Protein AF-A0A2E7M5N3-F1 (afdb_monomer_lite)

Radius of gyration: 33.95 Å; chains: 1; bounding box: 53×57×110 Å

pLDDT: mean 72.64, std 11.77, range [47.06, 87.56]

Sequence (160 aa):
MLTSSSLRDRQAAVGYAIYGVVYFSGAVLRLTDARKVDVGGGVPWWAFYVVGALLVVSLPPLIWTGRRWLCRLLALGVGGKALALSWRLGRQVSDAGGPDLYNAFFLVVAATAAVLLVRAGFPPSASAEQGPSGEDGNDPADGTNGFEDSGNASESNDIA

Foldseek 3Di:
DQPPLLVLLLVLLVLLLVLLVLVLVVVVVPDDPVQQDAPPPPRGSCNVSVVSVCCSVVVSVVSSVLPLVSLVVLLVVLVVVLVVLVVVQVVCVVVVVPGPVSSVVSSVSSVVSSVSSVCSNDPPDPPPPCDDPPPPPDDPPDDDDDDDDDDDDDDDDDDD

Structure (mmCIF, N/CA/C/O backbone):
data_AF-A0A2E7M5N3-F1
#
_entry.id   AF-A0A2E7M5N3-F1
#
loop_
_atom_site.group_PDB
_atom_site.id
_atom_site.type_symbol
_atom_site.label_atom_id
_atom_site.label_alt_id
_atom_site.label_comp_id
_atom_site.label_asym_id
_atom_site.label_entity_id
_atom_site.label_seq_id
_atom_site.pdbx_PDB_ins_code
_atom_site.Cartn_x
_atom_site.Cartn_y
_atom_site.Cartn_z
_atom_site.occupancy
_atom_site.B_iso_or_equiv
_atom_site.auth_seq_id
_atom_site.auth_comp_id
_atom_site.auth_asym_id
_atom_site.auth_atom_id
_atom_site.pdbx_PDB_model_num
ATOM 1 N N . MET A 1 1 ? -23.901 6.064 18.517 1.00 47.19 1 MET A N 1
ATOM 2 C CA . MET A 1 1 ? -22.717 6.892 18.839 1.00 47.19 1 MET A CA 1
ATOM 3 C C . MET A 1 1 ? -21.466 6.148 18.396 1.00 47.19 1 MET A C 1
ATOM 5 O O . MET A 1 1 ? -21.220 5.062 18.896 1.00 47.19 1 MET A O 1
ATOM 9 N N . LEU A 1 2 ? -20.723 6.672 17.418 1.00 51.88 2 LEU A N 1
ATOM 10 C CA . LEU A 1 2 ? -19.419 6.123 17.033 1.00 51.88 2 LEU A CA 1
ATOM 11 C C . LEU A 1 2 ? -18.363 6.745 17.949 1.00 51.88 2 LEU A C 1
ATOM 13 O O . LEU A 1 2 ? -18.147 7.952 17.912 1.00 51.88 2 LEU A O 1
ATOM 17 N N . THR A 1 3 ? -17.729 5.940 18.795 1.00 60.38 3 THR A N 1
ATOM 18 C CA . THR A 1 3 ? -16.614 6.371 19.646 1.00 60.38 3 THR A CA 1
ATOM 19 C C . THR A 1 3 ? -15.466 6.885 18.772 1.00 60.38 3 THR A C 1
ATOM 21 O O . THR A 1 3 ? -15.207 6.334 17.697 1.00 60.38 3 THR A O 1
ATOM 24 N N . SER A 1 4 ? -14.761 7.931 19.217 1.00 63.34 4 SER A N 1
ATOM 25 C CA . SER A 1 4 ? -13.683 8.598 18.458 1.00 63.34 4 SER A CA 1
ATOM 26 C C . SER A 1 4 ? -12.543 7.657 18.035 1.00 63.34 4 SER A C 1
ATOM 28 O O . SER A 1 4 ? -11.853 7.917 17.050 1.00 63.34 4 SER A O 1
ATOM 30 N N . SER A 1 5 ? -12.370 6.534 18.737 1.00 63.91 5 SER A N 1
ATOM 31 C CA . SER A 1 5 ? -11.491 5.426 18.349 1.00 63.91 5 SER A CA 1
ATOM 32 C C . SER A 1 5 ? -11.932 4.752 17.049 1.00 63.91 5 SER A C 1
ATOM 34 O O . SER A 1 5 ? -11.125 4.619 16.134 1.00 63.91 5 SER A O 1
ATOM 36 N N . SER A 1 6 ? -13.220 4.430 16.912 1.00 70.94 6 SER A N 1
ATOM 37 C CA . SER A 1 6 ? -13.755 3.722 15.741 1.00 70.94 6 SER A CA 1
ATOM 38 C C . SER A 1 6 ? -13.620 4.516 14.437 1.00 70.94 6 SER A C 1
ATOM 40 O O . SER A 1 6 ? -13.441 3.926 13.374 1.00 70.94 6 SER A O 1
ATOM 42 N N . LEU A 1 7 ? -13.676 5.852 14.502 1.00 75.75 7 LEU A N 1
ATOM 43 C CA . LEU A 1 7 ? -13.488 6.724 13.339 1.00 75.75 7 LEU A CA 1
ATOM 44 C C . LEU A 1 7 ? -12.029 6.739 12.866 1.00 75.75 7 LEU A C 1
ATOM 46 O O . LEU A 1 7 ? -11.785 6.703 11.662 1.00 75.75 7 LEU A O 1
ATOM 50 N N . ARG A 1 8 ? -11.065 6.737 13.795 1.00 75.38 8 ARG A N 1
ATOM 51 C CA . ARG A 1 8 ? -9.632 6.662 13.464 1.00 75.38 8 ARG A CA 1
ATOM 52 C C . ARG A 1 8 ? -9.273 5.316 12.841 1.00 75.38 8 ARG A C 1
ATOM 54 O O . ARG A 1 8 ? -8.590 5.290 11.822 1.00 75.38 8 ARG A O 1
ATOM 61 N N . ASP A 1 9 ? -9.790 4.224 13.399 1.00 78.06 9 ASP A N 1
ATOM 62 C CA . ASP A 1 9 ? -9.551 2.875 12.874 1.00 78.06 9 ASP A CA 1
ATOM 63 C C . ASP A 1 9 ? -10.164 2.707 11.473 1.00 78.06 9 ASP A C 1
ATOM 65 O O . ASP A 1 9 ? -9.526 2.160 10.574 1.00 78.06 9 ASP A O 1
ATOM 69 N N . ARG A 1 10 ? -11.357 3.279 11.242 1.00 79.56 10 ARG A N 1
ATOM 70 C CA . ARG A 1 10 ? -11.992 3.364 9.913 1.00 79.56 10 ARG A CA 1
ATOM 71 C C . ARG A 1 10 ? -11.141 4.141 8.913 1.00 79.56 10 ARG A C 1
ATOM 73 O O . ARG A 1 10 ? -10.927 3.666 7.803 1.00 79.56 10 ARG A O 1
ATOM 80 N N . GLN A 1 11 ? -10.643 5.316 9.294 1.00 81.38 11 GLN A N 1
ATOM 81 C CA . GLN A 1 11 ? -9.783 6.128 8.429 1.00 81.38 11 GLN A CA 1
ATOM 82 C C . GLN A 1 11 ? -8.476 5.406 8.083 1.00 81.38 11 GLN A C 1
ATOM 84 O O . GLN A 1 11 ? -8.060 5.429 6.926 1.00 81.38 11 GLN A O 1
ATOM 89 N N . ALA A 1 12 ? -7.855 4.724 9.048 1.00 79.06 12 ALA A N 1
ATOM 90 C CA . ALA A 1 12 ? -6.649 3.935 8.812 1.00 79.06 12 ALA A CA 1
ATOM 91 C C . ALA A 1 12 ? -6.913 2.728 7.899 1.00 79.06 12 ALA A C 1
ATOM 93 O O . ALA A 1 12 ? -6.129 2.479 6.985 1.00 79.06 12 ALA A O 1
ATOM 94 N N . ALA A 1 13 ? -8.032 2.022 8.088 1.00 80.69 13 ALA A N 1
ATOM 95 C CA . ALA A 1 13 ? -8.433 0.911 7.228 1.00 80.69 13 ALA A CA 1
ATOM 96 C C . ALA A 1 13 ? -8.674 1.367 5.781 1.00 80.69 13 ALA A C 1
ATOM 98 O O . ALA A 1 13 ? -8.163 0.746 4.852 1.00 80.69 13 ALA A O 1
ATOM 99 N N . VAL A 1 14 ? -9.392 2.479 5.585 1.00 84.00 14 VAL A N 1
ATOM 100 C CA . VAL A 1 14 ? -9.646 3.054 4.254 1.00 84.00 14 VAL A CA 1
ATOM 101 C C . VAL A 1 14 ? -8.348 3.535 3.608 1.00 84.00 14 VAL A C 1
ATOM 103 O O . VAL A 1 14 ? -8.086 3.209 2.453 1.00 84.00 14 VAL A O 1
ATOM 106 N N . GLY A 1 15 ? -7.498 4.252 4.349 1.00 79.06 15 GLY A N 1
ATOM 107 C CA . GLY A 1 15 ? -6.198 4.704 3.848 1.00 79.06 15 GLY A CA 1
ATOM 108 C C . GLY A 1 15 ? -5.302 3.537 3.430 1.00 79.06 15 GLY A C 1
ATOM 109 O O . GLY A 1 15 ? -4.684 3.579 2.366 1.00 79.06 15 GLY A O 1
ATOM 110 N N . TYR A 1 16 ? -5.286 2.460 4.219 1.00 81.50 16 TYR A N 1
ATOM 111 C CA . TYR A 1 16 ? -4.550 1.247 3.881 1.00 81.50 16 TYR A CA 1
ATOM 112 C C . TYR A 1 16 ? -5.142 0.515 2.673 1.00 81.50 16 TYR A C 1
ATOM 114 O O . TYR A 1 16 ? -4.387 0.046 1.826 1.00 81.50 16 TYR A O 1
ATOM 122 N N . ALA A 1 17 ? -6.471 0.450 2.553 1.00 84.12 17 ALA A N 1
ATOM 123 C CA . ALA A 1 17 ? -7.137 -0.146 1.399 1.00 84.12 17 ALA A CA 1
ATOM 124 C C . ALA A 1 17 ? -6.785 0.602 0.105 1.00 84.12 17 ALA A C 1
ATOM 126 O O . ALA A 1 17 ? -6.384 -0.026 -0.871 1.00 84.12 17 ALA A O 1
ATOM 127 N N . ILE A 1 18 ? -6.848 1.939 0.114 1.00 86.12 18 ILE A N 1
ATOM 128 C CA . ILE A 1 18 ? -6.461 2.775 -1.033 1.00 86.12 18 ILE A CA 1
ATOM 129 C C . ILE A 1 18 ? -4.992 2.531 -1.390 1.00 86.12 18 ILE A C 1
ATOM 131 O O . ILE A 1 18 ? -4.679 2.251 -2.545 1.00 86.12 18 ILE A O 1
ATOM 135 N N . TYR A 1 19 ? -4.095 2.570 -0.401 1.00 83.25 19 TYR A N 1
ATOM 136 C CA . TYR A 1 19 ? -2.680 2.262 -0.610 1.00 83.25 19 TYR A CA 1
ATOM 137 C C . TYR A 1 19 ? -2.475 0.865 -1.215 1.00 83.25 19 TYR A C 1
ATOM 139 O O . TYR A 1 19 ? -1.728 0.715 -2.181 1.00 83.25 19 TYR A O 1
ATOM 147 N N . GLY A 1 20 ? -3.163 -0.147 -0.684 1.00 81.94 20 GLY A N 1
ATOM 148 C CA . GLY A 1 20 ? -3.103 -1.522 -1.163 1.00 81.94 20 GLY A CA 1
ATOM 149 C C . GLY A 1 20 ? -3.564 -1.657 -2.613 1.00 81.94 20 GLY A C 1
ATOM 150 O O . GLY A 1 20 ? -2.864 -2.270 -3.416 1.00 81.94 20 GLY A O 1
ATOM 151 N N . VAL A 1 21 ? -4.686 -1.028 -2.974 1.00 86.06 21 VAL A N 1
ATOM 152 C CA . VAL A 1 21 ? -5.223 -1.022 -4.345 1.00 86.06 21 VAL A CA 1
ATOM 153 C C . VAL A 1 21 ? -4.270 -0.327 -5.309 1.00 86.06 21 VAL A C 1
ATOM 155 O O . VAL A 1 21 ? -3.976 -0.877 -6.369 1.00 86.06 21 VAL A O 1
ATOM 158 N N . VAL A 1 22 ? -3.749 0.850 -4.953 1.00 84.38 22 VAL A N 1
ATOM 159 C CA . VAL A 1 22 ? -2.789 1.581 -5.795 1.00 84.38 22 VAL A CA 1
ATOM 160 C C . VAL A 1 22 ? -1.508 0.762 -5.971 1.00 84.38 22 VAL A C 1
ATOM 162 O O . VAL A 1 22 ? -1.000 0.632 -7.084 1.00 84.38 22 VAL A O 1
ATOM 165 N N . TYR A 1 23 ? -1.009 0.147 -4.896 1.00 81.94 23 TYR A N 1
ATOM 166 C CA . TYR A 1 23 ? 0.185 -0.694 -4.939 1.00 81.94 23 TYR A CA 1
ATOM 167 C C . TYR A 1 23 ? 0.002 -1.922 -5.824 1.00 81.94 23 TYR A C 1
ATOM 169 O O . TYR A 1 23 ? 0.855 -2.215 -6.664 1.00 81.94 23 TYR A O 1
ATOM 177 N N . PHE A 1 24 ? -1.121 -2.615 -5.658 1.00 83.69 24 PHE A N 1
ATOM 178 C CA . PHE A 1 24 ? -1.455 -3.788 -6.446 1.00 83.69 24 PHE A CA 1
ATOM 179 C C . PHE A 1 24 ? -1.654 -3.441 -7.923 1.00 83.69 24 PHE A C 1
ATOM 181 O O . PHE A 1 24 ? -1.069 -4.087 -8.789 1.00 83.69 24 PHE A O 1
ATOM 188 N N . SER A 1 25 ? -2.392 -2.368 -8.213 1.00 83.06 25 SER A N 1
ATOM 189 C CA . SER A 1 25 ? -2.598 -1.877 -9.581 1.00 83.06 25 SER A CA 1
ATOM 190 C C . SER A 1 25 ? -1.269 -1.536 -10.250 1.00 83.06 25 SER A C 1
ATOM 192 O O . SER A 1 25 ? -1.034 -1.921 -11.389 1.00 83.06 25 SER A O 1
ATOM 194 N N . GLY A 1 26 ? -0.348 -0.902 -9.522 1.00 78.38 26 GLY A N 1
ATOM 195 C CA . GLY A 1 26 ? 1.015 -0.657 -9.984 1.00 78.38 26 GLY A CA 1
ATOM 196 C C . GLY A 1 26 ? 1.791 -1.909 -10.364 1.00 78.38 26 GLY A C 1
ATOM 197 O O . GLY A 1 26 ? 2.489 -1.927 -11.379 1.00 78.38 26 GLY A O 1
ATOM 198 N N . ALA A 1 27 ? 1.679 -2.957 -9.545 1.00 79.25 27 ALA A N 1
ATOM 199 C CA . ALA A 1 27 ? 2.309 -4.242 -9.819 1.00 79.25 27 ALA A CA 1
ATOM 200 C C . ALA A 1 27 ? 1.732 -4.883 -11.089 1.00 79.25 27 ALA A C 1
ATOM 202 O O . ALA A 1 27 ? 2.495 -5.356 -11.926 1.00 79.25 27 ALA A O 1
ATOM 203 N N . VAL A 1 28 ? 0.407 -4.833 -11.260 1.00 81.25 28 VAL A N 1
ATOM 204 C CA . VAL A 1 28 ? -0.286 -5.357 -12.446 1.00 81.25 28 VAL A CA 1
ATOM 205 C C . VAL A 1 28 ? 0.074 -4.559 -13.703 1.00 81.25 28 VAL A C 1
ATOM 207 O O . VAL A 1 28 ? 0.403 -5.151 -14.723 1.00 81.25 28 VAL A O 1
ATOM 210 N N . LEU A 1 29 ? 0.094 -3.226 -13.639 1.00 80.56 29 LEU A N 1
ATOM 211 C CA . LEU A 1 29 ? 0.439 -2.369 -14.782 1.00 80.56 29 LEU A CA 1
ATOM 212 C C . LEU A 1 29 ? 1.903 -2.514 -15.216 1.00 80.56 29 LEU A C 1
ATOM 214 O O . LEU A 1 29 ? 2.220 -2.344 -16.389 1.00 80.56 29 LEU A O 1
ATOM 218 N N . ARG A 1 30 ? 2.809 -2.832 -14.283 1.00 75.69 30 ARG A N 1
ATOM 219 C CA . ARG A 1 30 ? 4.230 -3.103 -14.570 1.00 75.69 30 ARG A CA 1
ATOM 220 C C . ARG A 1 30 ? 4.526 -4.593 -14.788 1.00 75.69 30 ARG A C 1
ATOM 222 O O . ARG A 1 30 ? 5.703 -4.981 -14.768 1.00 75.69 30 ARG A O 1
ATOM 229 N N . LEU A 1 31 ? 3.499 -5.422 -14.978 1.00 77.25 31 LEU A N 1
ATOM 230 C CA . LEU A 1 31 ? 3.650 -6.819 -15.362 1.00 77.25 31 LEU A CA 1
ATOM 231 C C . LEU A 1 31 ? 4.047 -6.884 -16.841 1.00 77.25 31 LEU A C 1
ATOM 233 O O . LEU A 1 31 ? 3.228 -6.707 -17.735 1.00 77.25 31 LEU A O 1
ATOM 237 N N . THR A 1 32 ? 5.323 -7.148 -17.093 1.00 76.31 32 THR A N 1
ATOM 238 C CA . THR A 1 32 ? 5.846 -7.431 -18.432 1.00 76.31 32 THR A CA 1
ATOM 239 C C . THR A 1 32 ? 5.989 -8.936 -18.631 1.00 76.31 32 THR A C 1
ATOM 241 O O . THR A 1 32 ? 6.138 -9.677 -17.658 1.00 76.31 32 THR A O 1
ATOM 244 N N . ASP A 1 33 ? 5.988 -9.408 -19.881 1.00 72.88 33 ASP A N 1
ATOM 245 C CA . ASP A 1 33 ? 6.156 -10.840 -20.178 1.00 72.88 33 ASP A CA 1
ATOM 246 C C . ASP A 1 33 ? 7.473 -11.401 -19.623 1.00 72.88 33 ASP A C 1
ATOM 248 O O . ASP A 1 33 ? 7.497 -12.501 -19.084 1.00 72.88 33 ASP A O 1
ATOM 252 N N . ALA A 1 34 ? 8.535 -10.588 -19.599 1.00 72.06 34 ALA A N 1
ATOM 253 C CA . ALA A 1 34 ? 9.816 -10.937 -18.980 1.00 72.06 34 ALA A CA 1
ATOM 254 C C . ALA A 1 34 ? 9.754 -11.164 -17.452 1.00 72.06 34 ALA A C 1
ATOM 256 O O . ALA A 1 34 ? 10.695 -11.699 -16.874 1.00 72.06 34 ALA A O 1
ATOM 257 N N . ARG A 1 35 ? 8.681 -10.733 -16.774 1.00 69.25 35 ARG A N 1
ATOM 258 C CA . ARG A 1 35 ? 8.468 -10.910 -15.325 1.00 69.25 35 ARG A CA 1
ATOM 259 C C . ARG A 1 35 ? 7.502 -12.045 -14.991 1.00 69.25 35 ARG A C 1
ATOM 261 O O . ARG A 1 35 ? 7.337 -12.356 -13.814 1.00 69.25 35 ARG A O 1
ATOM 268 N N . LYS A 1 36 ? 6.877 -12.668 -15.995 1.00 75.38 36 LYS A N 1
ATOM 269 C CA . LYS A 1 36 ? 6.013 -13.847 -15.842 1.00 75.38 36 LYS A CA 1
ATOM 270 C C . LYS A 1 36 ? 6.871 -15.110 -15.756 1.00 75.38 36 LYS A C 1
ATOM 272 O O . LYS A 1 36 ? 6.780 -15.995 -16.599 1.00 75.38 36 LYS A O 1
ATOM 277 N N . VAL A 1 37 ? 7.760 -15.146 -14.770 1.00 74.75 37 VAL A N 1
ATOM 278 C CA . VAL A 1 37 ? 8.672 -16.269 -14.550 1.00 74.75 37 VAL A CA 1
ATOM 279 C C . VAL A 1 37 ? 8.235 -16.988 -13.289 1.00 74.75 37 VAL A C 1
ATOM 281 O O . VAL A 1 37 ? 8.086 -16.365 -12.236 1.00 74.75 37 VAL A O 1
ATOM 284 N N . ASP A 1 38 ? 8.017 -18.292 -13.403 1.00 77.44 38 ASP A N 1
ATOM 285 C CA . ASP A 1 38 ? 7.705 -19.122 -12.249 1.00 77.44 38 ASP A CA 1
ATOM 286 C C . ASP A 1 38 ? 8.916 -19.171 -11.318 1.00 77.44 38 ASP A C 1
ATOM 288 O O . ASP A 1 38 ? 10.060 -19.383 -11.732 1.00 77.44 38 ASP A O 1
ATOM 292 N N . VAL A 1 39 ? 8.673 -18.916 -10.037 1.00 70.81 39 VAL A N 1
ATOM 293 C CA . VAL A 1 39 ? 9.743 -18.762 -9.055 1.00 70.81 39 VAL A CA 1
ATOM 294 C C . VAL A 1 39 ? 10.086 -20.136 -8.488 1.00 70.81 39 VAL A C 1
ATOM 296 O O . VAL A 1 39 ? 9.216 -20.856 -7.997 1.00 70.81 39 VAL A O 1
ATOM 299 N N . GLY A 1 40 ? 11.368 -20.508 -8.556 1.00 65.19 40 GLY A N 1
ATOM 300 C CA . GL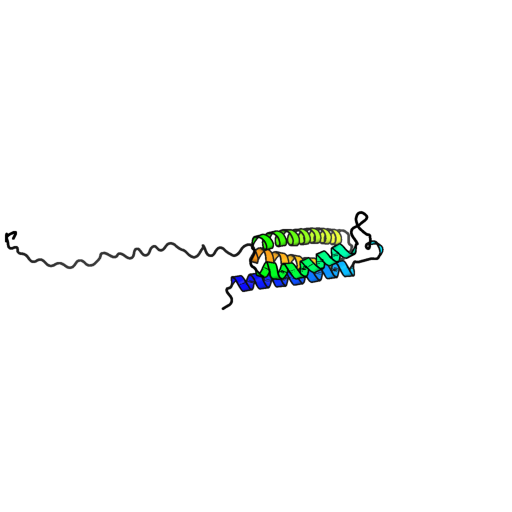Y A 1 40 ? 11.892 -21.706 -7.891 1.00 65.19 40 GLY A CA 1
ATOM 301 C C . GLY A 1 40 ? 11.333 -23.041 -8.401 1.00 65.19 40 GLY A C 1
ATOM 302 O O . GLY A 1 40 ? 11.327 -24.005 -7.645 1.00 65.19 40 GLY A O 1
ATOM 303 N N . GLY A 1 41 ? 10.849 -23.109 -9.647 1.00 71.06 41 GLY A N 1
ATOM 304 C CA . GLY A 1 41 ? 10.448 -24.366 -10.298 1.00 71.06 41 GLY A CA 1
ATOM 305 C C . GLY A 1 41 ? 9.081 -24.936 -9.899 1.00 71.06 41 GLY A C 1
ATOM 306 O O . GLY A 1 41 ? 8.775 -26.062 -10.278 1.00 71.06 41 GLY A O 1
ATOM 307 N N . GLY A 1 42 ? 8.249 -24.190 -9.161 1.00 77.44 42 GLY A N 1
ATOM 308 C CA . GLY A 1 42 ? 6.919 -24.680 -8.772 1.00 77.44 42 GLY A CA 1
ATOM 309 C C . GLY A 1 42 ? 5.921 -23.641 -8.261 1.00 77.44 42 GLY A C 1
ATOM 310 O O . GLY A 1 42 ? 4.740 -23.959 -8.140 1.00 77.44 42 GLY A O 1
ATOM 311 N N . VAL A 1 43 ? 6.345 -22.403 -7.977 1.00 80.50 43 VAL A N 1
ATOM 312 C CA . VAL A 1 43 ? 5.413 -21.333 -7.594 1.00 80.50 43 VAL A CA 1
ATOM 313 C C . VAL A 1 43 ? 5.037 -20.539 -8.840 1.00 80.50 43 VAL A C 1
ATOM 315 O O . VAL A 1 43 ? 5.909 -19.862 -9.398 1.00 80.50 43 VAL A O 1
ATOM 318 N N . PRO A 1 44 ? 3.764 -20.577 -9.274 1.00 84.75 44 PRO A N 1
ATOM 319 C CA . PRO A 1 44 ? 3.367 -19.845 -10.457 1.00 84.75 44 PRO A CA 1
ATOM 320 C C . PRO A 1 44 ? 3.523 -18.341 -10.235 1.00 84.75 44 PRO A C 1
ATOM 322 O O . PRO A 1 44 ? 3.181 -17.822 -9.168 1.00 84.75 44 PRO A O 1
ATOM 325 N N . TRP A 1 45 ? 3.988 -17.615 -11.250 1.00 82.25 45 TRP A N 1
ATOM 326 C CA . TRP A 1 45 ? 4.211 -16.162 -11.177 1.00 82.25 45 TRP A CA 1
ATOM 327 C C . TRP A 1 45 ? 2.972 -15.376 -10.704 1.00 82.25 45 TRP A C 1
ATOM 329 O O . TRP A 1 45 ? 3.092 -14.338 -10.049 1.00 82.25 45 TRP A O 1
ATOM 339 N N . TRP A 1 46 ? 1.769 -15.882 -10.996 1.00 82.56 46 TRP A N 1
ATOM 340 C CA . TRP A 1 46 ? 0.503 -15.268 -10.595 1.00 82.56 46 TRP A CA 1
ATOM 341 C C . TRP A 1 46 ? 0.182 -15.449 -9.104 1.00 82.56 46 TRP A C 1
ATOM 343 O O . TRP A 1 46 ? -0.614 -14.679 -8.563 1.00 82.56 46 TRP A O 1
ATOM 353 N N . ALA A 1 47 ? 0.808 -16.404 -8.405 1.00 82.69 47 ALA A N 1
ATOM 354 C CA . ALA A 1 47 ? 0.553 -16.661 -6.985 1.00 82.69 47 ALA A CA 1
ATOM 355 C C . ALA A 1 47 ? 0.830 -15.419 -6.128 1.00 82.69 47 ALA A C 1
ATOM 357 O O . ALA A 1 47 ? 0.050 -15.093 -5.236 1.00 82.69 47 ALA A O 1
ATOM 358 N N . PHE A 1 48 ? 1.881 -14.660 -6.451 1.00 81.50 48 PHE A N 1
ATOM 359 C CA . PHE A 1 48 ? 2.200 -13.402 -5.770 1.00 81.50 48 PHE A CA 1
ATOM 360 C C . PHE A 1 48 ? 1.104 -12.346 -5.944 1.00 81.50 48 PHE A C 1
ATOM 362 O O . PHE A 1 48 ? 0.834 -11.578 -5.020 1.00 81.50 48 PHE A O 1
ATOM 369 N N . TYR A 1 49 ? 0.438 -12.331 -7.100 1.00 83.19 49 TYR A N 1
ATOM 370 C CA . TYR A 1 49 ? -0.676 -11.425 -7.357 1.00 83.19 49 TYR A CA 1
ATOM 371 C C . TYR A 1 49 ? -1.928 -11.853 -6.589 1.00 83.19 49 TYR A C 1
ATOM 373 O O . TYR A 1 49 ? -2.593 -11.018 -5.987 1.00 83.19 49 TYR A O 1
ATOM 381 N N . VAL A 1 50 ? -2.220 -13.152 -6.525 1.00 85.50 50 VAL A N 1
ATOM 382 C CA . VAL A 1 50 ? -3.353 -13.661 -5.737 1.00 85.50 50 VAL A CA 1
ATOM 383 C C . VAL A 1 50 ? -3.150 -13.401 -4.246 1.00 85.50 50 VAL A C 1
ATOM 385 O O . VAL A 1 50 ? -4.056 -12.887 -3.595 1.00 85.50 50 VAL A O 1
ATOM 388 N N . VAL A 1 51 ? -1.954 -13.663 -3.713 1.00 84.06 51 VAL A N 1
ATOM 389 C CA . VAL A 1 51 ? -1.608 -13.345 -2.318 1.00 84.06 51 VAL A CA 1
ATOM 390 C C . VAL A 1 51 ? -1.686 -11.837 -2.066 1.00 84.06 51 VAL A C 1
ATOM 392 O O . VAL A 1 51 ? -2.243 -11.412 -1.056 1.00 84.06 51 VAL A O 1
ATOM 395 N N . GLY A 1 52 ? -1.188 -11.018 -2.997 1.00 81.38 52 GLY A N 1
ATOM 396 C CA . GLY A 1 52 ? -1.299 -9.562 -2.930 1.00 81.38 52 GLY A CA 1
ATOM 397 C C . GLY A 1 52 ? -2.752 -9.088 -2.869 1.00 81.38 52 GLY A C 1
ATOM 398 O O . GLY A 1 52 ? -3.101 -8.317 -1.980 1.00 81.38 52 GLY A O 1
ATOM 399 N N . ALA A 1 53 ? -3.614 -9.593 -3.752 1.00 83.50 53 ALA A N 1
ATOM 400 C CA . ALA A 1 53 ? -5.039 -9.274 -3.763 1.00 83.50 53 ALA A CA 1
ATOM 401 C C . ALA A 1 53 ? -5.730 -9.710 -2.460 1.00 83.50 53 ALA A C 1
ATOM 403 O O . ALA A 1 53 ? -6.475 -8.933 -1.863 1.00 83.50 53 ALA A O 1
ATOM 404 N N . LEU A 1 54 ? -5.420 -10.914 -1.969 1.00 87.56 54 LEU A N 1
ATOM 405 C CA . LEU A 1 54 ? -5.908 -11.416 -0.685 1.00 87.56 54 LEU A CA 1
ATOM 406 C C . LEU A 1 54 ? -5.522 -10.490 0.466 1.00 87.56 54 LEU A C 1
ATOM 408 O O . LEU A 1 54 ? -6.371 -10.174 1.295 1.00 87.56 54 LEU A O 1
ATOM 412 N N . LEU A 1 55 ? -4.279 -10.012 0.517 1.00 81.19 55 LEU A N 1
ATOM 413 C CA . LEU A 1 55 ? -3.823 -9.076 1.547 1.00 81.19 55 LEU A CA 1
ATOM 414 C C . LEU A 1 55 ? -4.557 -7.733 1.465 1.00 81.19 55 LEU A C 1
ATOM 416 O O . LEU A 1 55 ? -4.987 -7.218 2.494 1.00 81.19 55 LEU A O 1
ATOM 420 N N . VAL A 1 56 ? -4.755 -7.190 0.260 1.00 85.25 56 VAL A N 1
ATOM 421 C CA . VAL A 1 56 ? -5.483 -5.924 0.056 1.00 85.25 56 VAL A CA 1
ATOM 422 C C . VAL A 1 56 ? -6.935 -6.022 0.529 1.00 85.25 56 VAL A C 1
ATOM 424 O O . VAL A 1 56 ? -7.448 -5.059 1.090 1.00 85.25 56 VAL A O 1
ATOM 427 N N . VAL A 1 57 ? -7.586 -7.175 0.353 1.00 85.69 57 VAL A N 1
ATOM 428 C CA . VAL A 1 57 ? -8.985 -7.383 0.762 1.00 85.69 57 VAL A CA 1
ATOM 429 C C . VAL A 1 57 ? -9.111 -7.767 2.241 1.00 85.69 57 VAL A C 1
ATOM 431 O O . VAL A 1 57 ? -10.035 -7.318 2.914 1.00 85.69 57 VAL A O 1
ATOM 434 N N . SER A 1 58 ? -8.191 -8.577 2.771 1.00 83.88 58 SER A N 1
ATOM 435 C CA . SER A 1 58 ? -8.286 -9.141 4.129 1.00 83.88 58 SER A CA 1
ATOM 436 C C . SER A 1 58 ? -7.743 -8.233 5.234 1.00 83.88 58 SER A C 1
ATOM 438 O O . SER A 1 58 ? -8.235 -8.285 6.363 1.00 83.88 58 SER A O 1
ATOM 440 N N . LEU A 1 59 ? -6.760 -7.377 4.939 1.00 81.94 59 LEU A N 1
ATOM 441 C CA . LEU A 1 59 ? -6.158 -6.494 5.942 1.00 81.94 59 LEU A CA 1
ATOM 442 C C . LEU A 1 59 ? -7.061 -5.334 6.393 1.00 81.94 59 LEU A C 1
ATOM 444 O O . LEU A 1 59 ? -7.078 -5.076 7.596 1.00 81.94 59 LEU A O 1
ATOM 448 N N . PRO A 1 60 ? -7.836 -4.644 5.530 1.00 82.00 60 PRO A N 1
ATOM 449 C CA . PRO A 1 60 ? -8.709 -3.554 5.976 1.00 82.00 60 PRO A CA 1
ATOM 450 C C . PRO A 1 60 ? -9.766 -3.983 7.013 1.00 82.00 60 PRO A C 1
ATOM 452 O O . PRO A 1 60 ? -9.875 -3.309 8.041 1.00 82.00 60 PRO A O 1
ATOM 455 N N . PRO A 1 61 ? -10.482 -5.117 6.847 1.00 81.88 61 PRO A N 1
ATOM 456 C CA . PRO A 1 61 ? -11.350 -5.662 7.894 1.00 81.88 61 PRO A CA 1
ATOM 457 C C . PRO A 1 61 ? -10.596 -5.973 9.191 1.00 81.88 61 PRO A C 1
ATOM 459 O O . PRO A 1 61 ? -11.106 -5.725 10.282 1.00 81.88 61 PRO A O 1
ATOM 462 N N . LEU A 1 62 ? -9.361 -6.473 9.093 1.00 78.50 62 LEU A N 1
ATOM 463 C CA . LEU A 1 62 ? -8.525 -6.772 10.257 1.00 78.50 62 LEU A CA 1
ATOM 464 C C . LEU A 1 62 ? -8.095 -5.505 11.008 1.00 78.50 62 LEU A C 1
ATOM 466 O O . LEU A 1 62 ? -8.101 -5.499 12.238 1.00 78.50 62 LEU A O 1
ATOM 470 N N . ILE A 1 63 ? -7.777 -4.417 10.303 1.00 78.94 63 ILE A N 1
ATOM 471 C CA . ILE A 1 63 ? -7.508 -3.101 10.908 1.00 78.94 63 ILE A CA 1
ATOM 472 C C . ILE A 1 63 ? -8.762 -2.588 11.627 1.00 78.94 63 ILE A C 1
ATOM 474 O O . ILE A 1 63 ? -8.670 -2.039 12.724 1.00 78.94 63 ILE A O 1
ATOM 478 N N . TRP A 1 64 ? -9.942 -2.861 11.066 1.00 77.19 64 TRP A N 1
ATOM 479 C CA . TRP A 1 64 ? -11.232 -2.514 11.658 1.00 77.19 64 TRP A CA 1
ATOM 480 C C . TRP A 1 64 ? -11.487 -3.164 13.022 1.00 77.19 64 TRP A C 1
ATOM 482 O O . TRP A 1 64 ? -12.199 -2.593 13.845 1.00 77.19 64 TRP A O 1
ATOM 492 N N . THR A 1 65 ? -10.881 -4.327 13.286 1.00 78.69 65 THR A N 1
ATOM 493 C CA . THR A 1 65 ? -10.966 -5.003 14.594 1.00 78.69 65 THR A CA 1
ATOM 494 C C . THR A 1 65 ? -10.118 -4.341 15.689 1.00 78.69 65 THR A C 1
ATOM 496 O O . THR A 1 65 ? -10.116 -4.808 16.825 1.00 78.69 65 THR A O 1
ATOM 499 N N . GLY A 1 66 ? -9.389 -3.259 15.382 1.00 68.06 66 GLY A N 1
ATOM 500 C CA . GLY A 1 66 ? -8.660 -2.461 16.374 1.00 68.06 66 GLY A CA 1
ATOM 501 C C . GLY A 1 66 ? -7.376 -3.115 16.899 1.00 68.06 66 GLY A C 1
ATOM 502 O O . GLY A 1 66 ? -6.855 -2.729 17.950 1.00 68.06 66 GLY A O 1
ATOM 503 N N . ARG A 1 67 ? -6.827 -4.116 16.194 1.00 79.44 67 ARG A N 1
ATOM 504 C CA . ARG A 1 67 ? -5.578 -4.797 16.580 1.00 79.44 67 ARG A CA 1
ATOM 505 C C . ARG A 1 67 ? -4.363 -3.876 16.410 1.00 79.44 67 ARG A C 1
ATOM 507 O O . ARG A 1 67 ? -3.689 -3.883 15.383 1.00 79.44 67 ARG A O 1
ATOM 514 N N . ARG A 1 68 ? -4.027 -3.129 17.464 1.00 78.00 68 ARG A N 1
ATOM 515 C CA . ARG A 1 68 ? -2.952 -2.113 17.481 1.00 78.00 68 ARG A CA 1
ATOM 516 C C . ARG A 1 68 ? -1.581 -2.623 17.022 1.00 78.00 68 ARG A C 1
ATOM 518 O O . ARG A 1 68 ? -0.860 -1.893 16.349 1.00 78.00 68 ARG A O 1
ATOM 525 N N . TRP A 1 69 ? -1.209 -3.861 17.360 1.00 80.50 69 TRP A N 1
ATOM 526 C CA . TRP A 1 69 ? 0.076 -4.439 16.936 1.00 80.50 69 TRP A CA 1
ATOM 527 C C . TRP A 1 69 ? 0.160 -4.638 15.417 1.00 80.50 69 TRP A C 1
ATOM 52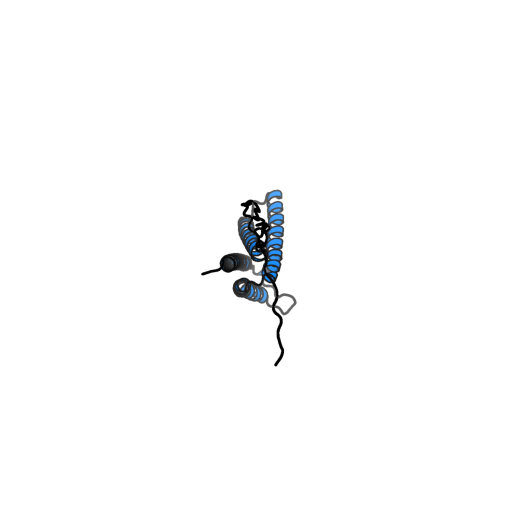9 O O . TRP A 1 69 ? 1.196 -4.353 14.819 1.00 80.50 69 TRP A O 1
ATOM 539 N N . LEU A 1 70 ? -0.951 -5.020 14.778 1.00 79.75 70 LEU A N 1
ATOM 540 C CA . LEU A 1 70 ? -1.022 -5.146 13.324 1.00 79.75 70 LEU A CA 1
ATOM 541 C C . LEU A 1 70 ? -0.818 -3.784 12.651 1.00 79.75 70 LEU A C 1
ATOM 543 O O . LEU A 1 70 ? -0.014 -3.677 11.730 1.00 79.75 70 LEU A O 1
ATOM 547 N N . CYS A 1 71 ? -1.461 -2.727 13.159 1.00 76.62 71 CYS A N 1
ATOM 548 C CA . CYS A 1 71 ? -1.262 -1.369 12.646 1.00 76.62 71 CYS A CA 1
ATOM 549 C C . CYS A 1 71 ? 0.203 -0.922 12.741 1.00 76.62 71 CYS A C 1
ATOM 551 O O . CYS A 1 71 ? 0.695 -0.274 11.822 1.00 76.62 71 CYS A O 1
ATOM 553 N N . ARG A 1 72 ? 0.925 -1.303 13.804 1.00 79.88 72 ARG A N 1
ATOM 554 C CA . ARG A 1 72 ? 2.360 -0.998 13.962 1.00 79.88 72 ARG A CA 1
ATOM 555 C C . ARG A 1 72 ? 3.227 -1.743 12.949 1.00 79.88 72 ARG A C 1
ATOM 557 O O . ARG A 1 72 ? 4.088 -1.125 12.332 1.00 79.88 72 ARG A O 1
ATOM 564 N N . LEU A 1 73 ? 2.984 -3.040 12.742 1.00 83.38 73 LEU A N 1
ATOM 565 C CA . LEU A 1 73 ? 3.698 -3.822 11.726 1.00 83.38 73 LEU A CA 1
ATOM 566 C C . LEU A 1 73 ? 3.459 -3.272 10.318 1.00 83.38 73 LEU A C 1
ATOM 568 O O . LEU A 1 73 ? 4.401 -3.096 9.547 1.00 83.38 73 LEU A O 1
ATOM 572 N N . LEU A 1 74 ? 2.204 -2.950 10.000 1.00 80.88 74 LEU A N 1
ATOM 573 C CA . LEU A 1 74 ? 1.846 -2.347 8.722 1.00 80.88 74 LEU A CA 1
ATOM 574 C C . LEU A 1 74 ? 2.473 -0.960 8.566 1.00 80.88 74 LEU A C 1
ATOM 576 O O . LEU A 1 74 ? 3.001 -0.662 7.500 1.00 80.88 74 LEU A O 1
ATOM 580 N N . ALA A 1 75 ? 2.484 -0.139 9.619 1.00 78.19 75 ALA A N 1
ATOM 581 C CA . ALA A 1 75 ? 3.129 1.171 9.599 1.00 78.19 75 ALA A CA 1
ATOM 582 C C . ALA A 1 75 ? 4.633 1.061 9.321 1.00 78.19 75 ALA A C 1
ATOM 584 O O . ALA A 1 75 ? 5.151 1.826 8.512 1.00 78.19 75 ALA A O 1
ATOM 585 N N . LEU A 1 76 ? 5.324 0.089 9.927 1.00 83.62 76 LEU A N 1
ATOM 586 C CA . LEU A 1 76 ? 6.742 -0.165 9.655 1.00 83.62 76 LEU A CA 1
ATOM 587 C C . LEU A 1 76 ? 6.969 -0.609 8.206 1.00 83.62 76 LEU A C 1
ATOM 589 O O . LEU A 1 76 ? 7.858 -0.085 7.539 1.00 83.62 76 LEU A O 1
ATOM 593 N N . GLY A 1 77 ? 6.145 -1.526 7.694 1.00 83.94 77 GLY A N 1
ATOM 594 C CA . GLY A 1 77 ? 6.256 -2.000 6.313 1.00 83.94 77 GLY A CA 1
ATOM 595 C C . GLY A 1 77 ? 5.995 -0.897 5.282 1.00 83.94 77 GLY A C 1
ATOM 596 O O . GLY A 1 77 ? 6.791 -0.695 4.363 1.00 83.94 77 GLY A O 1
ATOM 597 N N . VAL A 1 78 ? 4.898 -0.152 5.441 1.00 81.62 78 VAL A N 1
ATOM 598 C CA . VAL A 1 78 ? 4.528 0.956 4.544 1.00 81.62 78 VAL A CA 1
ATOM 599 C C . VAL A 1 78 ? 5.528 2.106 4.667 1.00 81.62 78 VAL A C 1
ATOM 601 O O . VAL A 1 78 ? 5.989 2.623 3.650 1.00 81.62 78 VAL A O 1
ATOM 604 N N . GLY A 1 79 ? 5.927 2.460 5.890 1.00 76.00 79 GLY A N 1
ATOM 605 C CA . GLY A 1 79 ? 6.917 3.500 6.163 1.00 76.00 79 GLY A CA 1
ATOM 606 C C . GLY A 1 79 ? 8.287 3.180 5.568 1.00 76.00 79 GLY A C 1
ATOM 607 O O . GLY A 1 79 ? 8.870 4.025 4.893 1.00 76.00 79 GLY A O 1
ATOM 608 N N . GLY A 1 80 ? 8.770 1.943 5.715 1.00 83.00 80 GLY A N 1
ATOM 609 C CA . GLY A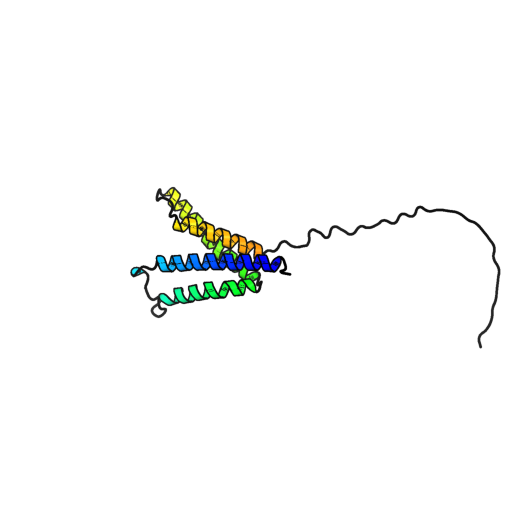 1 80 ? 10.021 1.501 5.094 1.00 83.00 80 GLY A CA 1
ATOM 610 C C . GLY A 1 80 ? 9.980 1.596 3.567 1.00 83.00 80 GLY A C 1
ATOM 611 O O . GLY A 1 80 ? 10.942 2.038 2.938 1.00 83.00 80 GLY A O 1
ATOM 612 N N . LYS A 1 81 ? 8.838 1.263 2.955 1.00 80.56 81 LYS A N 1
ATOM 613 C CA . LYS A 1 81 ? 8.651 1.393 1.506 1.00 80.56 81 LYS A CA 1
ATOM 614 C C . LYS A 1 81 ? 8.613 2.852 1.049 1.00 80.56 81 LYS A C 1
ATOM 616 O O . LYS A 1 81 ? 9.213 3.173 0.025 1.00 80.56 81 LYS A O 1
ATOM 621 N N . ALA A 1 82 ? 7.940 3.725 1.799 1.00 79.44 82 ALA A N 1
ATOM 622 C CA . ALA A 1 82 ? 7.944 5.161 1.543 1.00 79.44 82 ALA A CA 1
ATOM 623 C C . ALA A 1 82 ? 9.373 5.719 1.612 1.00 79.44 82 ALA A C 1
ATOM 625 O O . ALA A 1 82 ? 9.796 6.423 0.704 1.00 79.44 82 ALA A O 1
ATOM 626 N N . LEU A 1 83 ? 10.161 5.315 2.611 1.00 84.81 83 LEU A N 1
ATOM 627 C CA . LEU A 1 83 ? 11.553 5.745 2.760 1.00 84.81 83 LEU A CA 1
ATOM 628 C C . LEU A 1 83 ? 12.439 5.275 1.594 1.00 84.81 83 LEU A C 1
ATOM 630 O O . LEU A 1 83 ? 13.207 6.059 1.037 1.00 84.81 83 LEU A O 1
ATOM 634 N N . ALA A 1 84 ? 12.281 4.019 1.166 1.00 81.00 84 ALA A N 1
ATOM 635 C CA . ALA A 1 84 ? 12.982 3.480 0.002 1.00 81.00 84 ALA A CA 1
ATOM 636 C C . ALA A 1 84 ? 12.625 4.228 -1.296 1.00 81.00 84 ALA A C 1
ATOM 638 O O . ALA A 1 84 ? 13.490 4.452 -2.147 1.00 81.00 84 ALA A O 1
ATOM 639 N N . LEU A 1 85 ? 11.361 4.632 -1.451 1.00 81.56 85 LEU A N 1
ATOM 640 C CA . LEU A 1 85 ? 10.920 5.433 -2.589 1.00 81.56 85 LEU A CA 1
ATOM 641 C C . LEU A 1 85 ? 11.433 6.864 -2.525 1.00 81.56 85 LEU A C 1
ATOM 643 O O . LEU A 1 85 ? 11.910 7.340 -3.546 1.00 81.56 85 LEU A O 1
ATOM 647 N N . SER A 1 86 ? 11.411 7.515 -1.361 1.00 82.75 86 SER A N 1
ATOM 648 C CA . SER A 1 86 ? 12.009 8.841 -1.172 1.00 82.75 86 SER A CA 1
ATOM 649 C C . SER A 1 86 ? 13.481 8.843 -1.562 1.00 82.75 86 SER A C 1
ATOM 651 O O . SER A 1 86 ? 13.922 9.735 -2.282 1.00 82.75 86 SER A O 1
ATOM 653 N N . TRP A 1 87 ? 14.234 7.815 -1.156 1.00 85.31 87 TRP A N 1
ATOM 654 C CA . TRP A 1 87 ? 15.633 7.670 -1.555 1.00 85.31 87 TRP A CA 1
ATOM 655 C C . TRP A 1 87 ? 15.759 7.529 -3.075 1.00 85.31 87 TRP A C 1
ATOM 657 O O . TRP A 1 87 ? 16.527 8.254 -3.707 1.00 85.31 87 TRP A O 1
ATOM 667 N N . ARG A 1 88 ? 14.980 6.630 -3.693 1.00 79.69 88 ARG A N 1
ATOM 668 C CA . ARG A 1 88 ? 14.990 6.451 -5.153 1.00 79.69 88 ARG A CA 1
ATOM 669 C C . ARG A 1 88 ? 14.628 7.726 -5.906 1.00 79.69 88 ARG A C 1
ATOM 671 O O . ARG A 1 88 ? 15.291 8.028 -6.891 1.00 79.69 88 ARG A O 1
ATOM 678 N N . LEU A 1 89 ? 13.617 8.458 -5.447 1.00 80.19 89 LEU A N 1
ATOM 679 C CA . LEU A 1 89 ? 13.189 9.715 -6.052 1.00 80.19 89 LEU A CA 1
ATOM 680 C C . LEU A 1 89 ? 14.289 10.774 -5.923 1.00 80.19 89 LEU A C 1
ATOM 682 O O . LEU A 1 89 ? 14.618 11.425 -6.906 1.00 80.19 89 LEU A O 1
ATOM 686 N N . GLY A 1 90 ? 14.913 10.890 -4.745 1.00 77.44 90 GLY A N 1
ATOM 687 C CA . GLY A 1 90 ? 16.035 11.803 -4.517 1.00 77.44 90 GLY A CA 1
ATOM 688 C C . GLY A 1 90 ? 17.224 11.513 -5.434 1.00 77.44 90 GLY A C 1
ATOM 689 O O . GLY A 1 90 ? 17.816 12.435 -5.985 1.00 77.44 90 GLY A O 1
ATOM 690 N N . ARG A 1 91 ? 17.518 10.232 -5.673 1.00 80.50 91 ARG A N 1
ATOM 691 C CA . ARG A 1 91 ? 18.564 9.813 -6.613 1.00 80.50 91 ARG A CA 1
ATOM 692 C C . ARG A 1 91 ? 18.186 10.067 -8.079 1.00 80.50 91 ARG A C 1
ATOM 694 O O . ARG A 1 91 ? 19.021 10.491 -8.860 1.00 80.50 91 ARG A O 1
ATOM 701 N N . GLN A 1 92 ? 16.925 9.866 -8.461 1.00 77.19 92 GLN A N 1
ATOM 702 C CA . GLN A 1 92 ? 16.461 10.196 -9.818 1.00 77.19 92 GLN A CA 1
ATOM 703 C C . GLN A 1 92 ? 16.557 11.697 -10.110 1.00 77.19 92 GLN A C 1
ATOM 705 O O . GLN A 1 92 ? 17.015 12.087 -11.179 1.00 77.19 92 GLN A O 1
ATOM 710 N N . VAL A 1 93 ? 16.194 12.533 -9.133 1.00 74.31 93 VAL A N 1
ATOM 711 C CA . VAL A 1 93 ? 16.310 13.993 -9.234 1.00 74.31 93 VAL A CA 1
ATOM 712 C C . VAL A 1 93 ? 17.776 14.429 -9.345 1.00 74.31 93 VAL A C 1
ATOM 714 O O . VAL A 1 93 ? 18.059 15.359 -10.096 1.00 74.31 93 VAL A O 1
ATOM 717 N N . SER A 1 94 ? 18.715 13.755 -8.662 1.00 74.94 94 SER A N 1
ATOM 718 C CA . SER A 1 94 ? 20.151 14.051 -8.811 1.00 74.94 94 SER A CA 1
ATOM 719 C C . SER A 1 94 ? 20.717 13.627 -10.163 1.00 74.94 94 SER A C 1
ATOM 721 O O . SER A 1 94 ? 21.586 14.307 -10.697 1.00 74.94 94 SER A O 1
ATOM 723 N N . ASP A 1 95 ? 20.215 12.529 -10.729 1.00 77.50 95 ASP A N 1
ATOM 724 C CA . ASP A 1 95 ? 20.721 11.938 -11.973 1.00 77.50 95 ASP A CA 1
ATOM 725 C C . ASP A 1 95 ? 20.123 12.597 -13.242 1.00 77.50 95 ASP A C 1
ATOM 727 O O . ASP A 1 95 ? 20.263 12.063 -14.340 1.00 77.50 95 ASP A O 1
ATOM 731 N N . ALA A 1 96 ? 19.437 13.745 -13.112 1.00 63.56 96 ALA A N 1
ATOM 732 C CA . ALA A 1 96 ? 18.767 14.503 -14.186 1.00 63.56 96 ALA A CA 1
ATOM 733 C C . ALA A 1 96 ? 17.698 13.729 -14.995 1.00 63.56 96 ALA A C 1
ATOM 735 O O . ALA A 1 96 ? 17.123 14.257 -15.950 1.00 63.56 96 ALA A O 1
ATOM 736 N N . GLY A 1 97 ? 17.372 12.499 -14.594 1.00 62.72 97 GLY A N 1
ATOM 737 C CA . GLY A 1 97 ? 16.208 11.765 -15.070 1.00 62.72 97 GLY A CA 1
ATOM 738 C C . GLY A 1 97 ? 14.977 12.325 -14.374 1.00 62.72 97 GLY A C 1
ATOM 739 O O . GLY A 1 97 ? 14.748 12.016 -13.209 1.00 62.72 97 GLY A O 1
ATOM 740 N N . GLY A 1 98 ? 14.227 13.190 -15.061 1.00 59.53 98 GLY A N 1
ATOM 741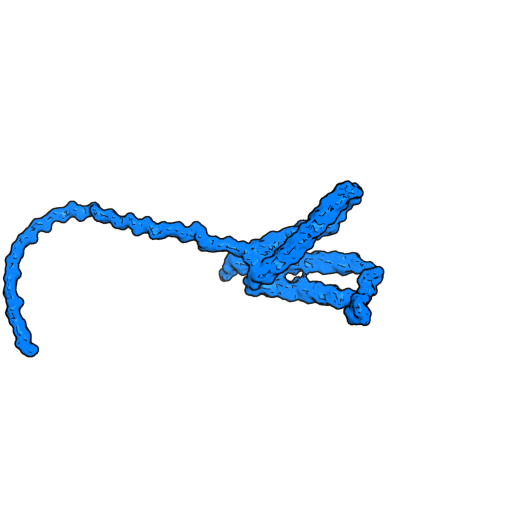 C CA . GLY A 1 98 ? 13.056 13.879 -14.509 1.00 59.53 98 GLY A CA 1
ATOM 742 C C . GLY A 1 98 ? 12.139 12.974 -13.662 1.00 59.53 98 GLY A C 1
ATOM 743 O O . GLY A 1 98 ? 12.059 11.765 -13.897 1.00 59.53 98 GLY A O 1
ATOM 744 N N . PRO A 1 99 ? 11.451 13.540 -12.656 1.00 67.06 99 PRO A N 1
ATOM 745 C CA . PRO A 1 99 ? 10.774 12.756 -11.630 1.00 67.06 99 PRO A CA 1
ATOM 746 C C . PRO A 1 99 ? 9.706 11.837 -12.234 1.00 67.06 99 PRO A C 1
ATOM 748 O O . PRO A 1 99 ? 8.791 12.295 -12.919 1.00 67.06 99 PRO A O 1
ATOM 751 N N . ASP A 1 100 ? 9.792 10.536 -11.937 1.00 80.12 100 ASP A N 1
ATOM 752 C CA . ASP A 1 100 ? 8.741 9.573 -12.272 1.00 80.12 100 ASP A CA 1
ATOM 753 C C . ASP A 1 100 ? 7.486 9.927 -11.455 1.00 80.12 100 ASP A C 1
ATOM 755 O O . ASP A 1 100 ? 7.388 9.613 -10.262 1.00 80.12 100 ASP A O 1
ATOM 759 N N . LEU A 1 101 ? 6.538 10.621 -12.097 1.00 79.56 101 LEU A N 1
ATOM 760 C CA . LEU A 1 101 ? 5.298 11.112 -11.485 1.00 79.56 101 LEU A CA 1
ATOM 761 C C . LEU A 1 101 ? 4.518 9.990 -10.792 1.00 79.56 101 LEU A C 1
ATOM 763 O O . LEU A 1 101 ? 3.887 10.222 -9.761 1.00 79.56 101 LEU A O 1
ATOM 767 N N . TYR A 1 102 ? 4.607 8.763 -11.311 1.00 76.19 102 TYR A N 1
ATOM 768 C CA . TYR A 1 102 ? 3.991 7.599 -10.691 1.00 76.19 102 TYR A CA 1
ATOM 769 C C . TYR A 1 102 ? 4.622 7.283 -9.326 1.00 76.19 102 TYR A C 1
ATOM 771 O O . TYR A 1 102 ? 3.905 7.055 -8.352 1.00 76.19 102 TYR A O 1
ATOM 779 N N . ASN A 1 103 ? 5.955 7.320 -9.217 1.00 78.12 103 ASN A N 1
ATOM 780 C CA . ASN A 1 103 ? 6.648 7.083 -7.947 1.00 78.12 103 ASN A CA 1
ATOM 781 C C . ASN A 1 103 ? 6.400 8.221 -6.948 1.00 78.12 103 ASN A C 1
ATOM 783 O O . ASN A 1 103 ? 6.254 7.951 -5.757 1.00 78.12 103 ASN A O 1
ATOM 787 N N . ALA A 1 104 ? 6.318 9.470 -7.419 1.00 76.88 104 ALA A N 1
ATOM 788 C CA . ALA A 1 104 ? 5.998 10.626 -6.582 1.00 76.88 104 ALA A CA 1
ATOM 789 C C . ALA A 1 104 ? 4.568 10.544 -6.016 1.00 76.88 104 ALA A C 1
ATOM 791 O O . ALA A 1 104 ? 4.371 10.689 -4.811 1.00 76.88 104 ALA A O 1
ATOM 792 N N . PHE A 1 105 ? 3.577 10.228 -6.856 1.00 82.38 105 PHE A N 1
ATOM 793 C CA . PHE A 1 105 ? 2.200 9.990 -6.413 1.00 82.38 105 PHE A CA 1
ATOM 794 C C . PHE A 1 105 ? 2.128 8.831 -5.415 1.00 82.38 105 PHE A C 1
ATOM 796 O O . PHE A 1 105 ? 1.526 8.949 -4.347 1.00 82.38 105 PHE A O 1
ATOM 803 N N . PHE A 1 106 ? 2.797 7.721 -5.728 1.00 80.62 106 PHE A N 1
ATOM 804 C CA . PHE A 1 106 ? 2.822 6.555 -4.858 1.00 80.62 106 PHE A CA 1
ATOM 805 C C . PHE A 1 106 ? 3.457 6.861 -3.496 1.00 80.62 106 PHE A C 1
ATOM 807 O O . PHE A 1 106 ? 2.972 6.381 -2.471 1.00 80.62 106 PHE A O 1
ATOM 814 N N . LEU A 1 107 ? 4.512 7.681 -3.466 1.00 81.75 107 LEU A N 1
ATOM 815 C CA . LEU A 1 107 ? 5.141 8.136 -2.231 1.00 81.75 107 LEU A CA 1
ATOM 816 C C . LEU A 1 107 ? 4.149 8.893 -1.343 1.00 81.75 107 LEU A C 1
ATOM 818 O O . LEU A 1 107 ? 4.069 8.597 -0.153 1.00 81.75 107 LEU A O 1
ATOM 822 N N . VAL A 1 108 ? 3.379 9.826 -1.913 1.00 84.44 108 VAL A N 1
ATOM 823 C CA . VAL A 1 108 ? 2.364 10.591 -1.169 1.00 84.44 108 VAL A CA 1
ATOM 824 C C . VAL A 1 108 ? 1.330 9.645 -0.564 1.00 84.44 108 VAL A C 1
ATOM 826 O O . VAL A 1 108 ? 1.093 9.693 0.640 1.00 84.44 108 VAL A O 1
ATOM 829 N N . VAL A 1 109 ? 0.784 8.722 -1.360 1.00 84.12 109 VAL A N 1
ATOM 830 C CA . VAL A 1 109 ? -0.205 7.740 -0.885 1.00 84.12 109 VAL A CA 1
ATOM 831 C C . VAL A 1 109 ? 0.373 6.859 0.231 1.00 84.12 109 VAL A C 1
ATOM 833 O O . VAL A 1 109 ? -0.279 6.654 1.257 1.00 84.12 109 VAL A O 1
ATOM 836 N N . ALA A 1 110 ? 1.605 6.367 0.068 1.00 79.81 110 ALA A N 1
ATOM 837 C CA . ALA A 1 110 ? 2.285 5.547 1.070 1.00 79.81 110 ALA A CA 1
ATOM 838 C C . ALA A 1 110 ? 2.548 6.324 2.370 1.00 79.81 110 ALA A C 1
ATOM 840 O O . ALA A 1 110 ? 2.298 5.805 3.458 1.00 79.81 110 ALA A O 1
ATOM 841 N N . ALA A 1 111 ? 3.001 7.575 2.270 1.00 80.31 111 ALA A N 1
ATOM 842 C CA . ALA A 1 111 ? 3.249 8.437 3.419 1.00 80.31 111 ALA A CA 1
ATOM 843 C C . ALA A 1 111 ? 1.952 8.743 4.180 1.00 80.31 111 ALA A C 1
ATOM 845 O O . ALA A 1 111 ? 1.907 8.592 5.402 1.00 80.31 111 ALA A O 1
ATOM 846 N N . THR A 1 112 ? 0.870 9.093 3.478 1.00 83.25 112 THR A N 1
ATOM 847 C CA . THR A 1 112 ? -0.437 9.335 4.101 1.00 83.25 112 THR A CA 1
ATOM 848 C C . THR A 1 112 ? -0.954 8.084 4.812 1.00 83.25 112 THR A C 1
ATOM 850 O O . THR A 1 112 ? -1.363 8.166 5.970 1.00 83.25 112 THR A O 1
ATOM 853 N N . ALA A 1 113 ? -0.886 6.912 4.173 1.00 77.62 113 ALA A N 1
ATOM 854 C CA . ALA A 1 113 ? -1.303 5.654 4.793 1.00 77.62 113 ALA A CA 1
ATOM 855 C C . ALA A 1 113 ? -0.460 5.307 6.033 1.00 77.62 113 ALA A C 1
ATOM 857 O O . ALA A 1 113 ? -1.015 4.896 7.054 1.00 77.62 113 ALA A O 1
ATOM 858 N N . ALA A 1 114 ? 0.859 5.526 5.988 1.00 78.94 114 ALA A N 1
ATOM 859 C CA . ALA A 1 114 ? 1.742 5.321 7.134 1.00 78.94 114 ALA A CA 1
ATOM 860 C C . ALA A 1 114 ? 1.371 6.233 8.314 1.00 78.94 114 ALA A C 1
ATOM 862 O O . ALA A 1 114 ? 1.244 5.752 9.439 1.00 78.94 114 ALA A O 1
ATOM 863 N N . VAL A 1 115 ? 1.122 7.524 8.067 1.00 81.31 115 VAL A N 1
ATOM 864 C CA . VAL A 1 115 ? 0.706 8.480 9.108 1.00 81.31 115 VAL A CA 1
ATOM 865 C C . VAL A 1 115 ? -0.618 8.058 9.751 1.00 81.31 115 VAL A C 1
ATOM 867 O O . VAL A 1 115 ? -0.739 8.067 10.978 1.00 81.31 115 VAL A O 1
ATOM 870 N N . LEU A 1 116 ? -1.600 7.639 8.947 1.00 80.56 116 LEU A N 1
ATOM 871 C CA . LEU A 1 116 ? -2.891 7.167 9.455 1.00 80.56 116 LEU A CA 1
ATOM 872 C C . LEU A 1 116 ? -2.745 5.895 10.305 1.00 80.56 116 LEU A C 1
ATOM 874 O O . LEU A 1 116 ? -3.353 5.799 11.372 1.00 80.56 116 LEU A O 1
ATOM 878 N N . LEU A 1 117 ? -1.898 4.950 9.888 1.00 77.88 117 LEU A N 1
ATOM 879 C CA . LEU A 1 117 ? -1.613 3.728 10.646 1.00 77.88 117 LEU A CA 1
ATOM 880 C C . LEU A 1 117 ? -0.879 4.004 11.963 1.00 77.88 117 LEU A C 1
ATOM 882 O O . LEU A 1 117 ? -1.222 3.406 12.982 1.00 77.88 117 LEU A O 1
ATOM 886 N N . VAL A 1 118 ? 0.094 4.922 11.973 1.00 80.38 118 VAL A N 1
ATOM 887 C CA . VAL A 1 118 ? 0.787 5.349 13.201 1.00 80.38 118 VAL A CA 1
ATOM 888 C C . VAL A 1 118 ? -0.210 5.975 14.173 1.00 80.38 118 VAL A C 1
ATOM 890 O O . VAL A 1 118 ? -0.251 5.596 15.342 1.00 80.38 118 VAL A O 1
ATOM 893 N N . ARG A 1 119 ? -1.082 6.863 13.686 1.00 78.44 119 ARG A N 1
ATOM 894 C CA . ARG A 1 119 ? -2.106 7.525 14.504 1.00 78.44 119 ARG A CA 1
ATOM 895 C C . ARG A 1 119 ? -3.136 6.544 15.082 1.00 78.44 119 ARG A C 1
ATOM 897 O O . ARG A 1 119 ? -3.630 6.769 16.184 1.00 78.44 119 ARG A O 1
ATOM 904 N N . ALA A 1 120 ? -3.444 5.457 14.375 1.00 73.62 120 ALA A N 1
ATOM 905 C CA . ALA A 1 120 ? -4.290 4.376 14.888 1.00 73.62 120 ALA A CA 1
ATOM 906 C C . ALA A 1 120 ? -3.539 3.441 15.864 1.00 73.62 120 ALA A C 1
ATOM 908 O O . ALA A 1 120 ? -4.108 2.969 16.848 1.00 73.62 120 ALA A O 1
ATOM 909 N N . GLY A 1 121 ? -2.246 3.188 15.633 1.00 72.62 121 GLY A N 1
ATOM 910 C CA . GLY A 1 121 ? -1.406 2.321 16.470 1.00 72.62 121 GLY A CA 1
ATOM 911 C C . GLY A 1 121 ? -0.946 2.944 17.798 1.00 72.62 121 GLY A C 1
ATOM 912 O O . GLY A 1 121 ? -0.630 2.204 18.742 1.00 72.62 121 GLY A O 1
ATOM 913 N N . PHE A 1 122 ? -0.922 4.277 17.877 1.00 77.56 122 PHE A N 1
ATOM 914 C CA . PHE A 1 122 ? -0.534 5.072 19.047 1.00 77.56 122 PHE A CA 1
ATOM 915 C C . PHE A 1 122 ? -1.610 6.126 19.361 1.00 77.56 122 PHE A C 1
ATOM 917 O O . PHE A 1 122 ? -1.439 7.302 19.037 1.00 77.56 122 PHE A O 1
ATOM 924 N N . PRO A 1 123 ? -2.750 5.730 19.958 1.00 66.62 123 PRO A N 1
ATOM 925 C CA . PRO A 1 123 ? -3.734 6.705 20.403 1.00 66.62 123 PRO A CA 1
ATOM 926 C C . PRO A 1 123 ? -3.114 7.606 21.486 1.00 66.62 123 PRO A C 1
ATOM 928 O O . PRO A 1 123 ? -2.382 7.088 22.331 1.00 66.62 123 PRO A O 1
ATOM 931 N N . PRO A 1 124 ? -3.404 8.922 21.492 1.00 61.00 124 PRO A N 1
ATOM 932 C CA . PRO A 1 124 ? -2.977 9.791 22.580 1.00 61.00 124 PRO A CA 1
ATOM 933 C C . PRO A 1 124 ? -3.506 9.233 23.903 1.00 61.00 124 PRO A C 1
ATOM 935 O O . PRO A 1 124 ? -4.704 8.967 24.036 1.00 61.00 124 PRO A O 1
ATOM 938 N N . SER A 1 125 ? -2.595 8.992 24.846 1.00 55.31 125 SER A N 1
ATOM 939 C CA . SER A 1 125 ? -2.924 8.555 26.199 1.00 55.31 125 SER A CA 1
ATOM 940 C C . SER A 1 125 ? -3.834 9.605 26.824 1.00 55.31 125 SER A C 1
ATOM 942 O O . SER A 1 125 ? -3.439 10.760 26.954 1.00 55.31 125 SER A O 1
ATOM 944 N N . ALA A 1 126 ? -5.045 9.214 27.213 1.00 55.88 126 ALA A N 1
ATOM 945 C CA . ALA A 1 126 ? -6.017 10.070 27.894 1.00 55.88 126 ALA A CA 1
ATOM 946 C C . ALA A 1 126 ? -5.597 10.413 29.346 1.00 55.88 126 ALA A C 1
ATOM 948 O O . ALA A 1 126 ? -6.435 10.499 30.232 1.00 55.88 126 ALA A O 1
ATOM 949 N N . SER A 1 127 ? -4.297 10.555 29.609 1.00 50.53 127 SER A N 1
ATOM 950 C CA . SER A 1 127 ? -3.706 10.613 30.951 1.00 50.53 127 SER A CA 1
ATOM 951 C C . SER A 1 127 ? -3.082 11.972 31.282 1.00 50.53 127 SER A C 1
ATOM 953 O O . SER A 1 127 ? -2.271 12.049 32.193 1.00 50.53 127 SER A O 1
ATOM 955 N N . ALA A 1 128 ? -3.437 13.041 30.562 1.00 52.19 128 ALA A N 1
ATOM 956 C CA . ALA A 1 128 ? -2.959 14.399 30.853 1.00 52.19 128 ALA A CA 1
ATOM 957 C C . ALA A 1 128 ? -4.028 15.326 31.476 1.00 52.19 128 ALA A C 1
ATOM 959 O O . ALA A 1 128 ? -3.718 16.472 31.774 1.00 52.19 128 ALA A O 1
ATOM 960 N N . GLU A 1 129 ? -5.257 14.843 31.708 1.00 48.88 129 GLU A N 1
ATOM 961 C CA . GLU A 1 129 ? -6.356 15.618 32.326 1.00 48.88 129 GLU A CA 1
ATOM 962 C C . GLU A 1 129 ? -6.837 15.053 33.677 1.00 48.88 129 GLU A C 1
ATOM 964 O O . GLU A 1 129 ? -7.921 15.377 34.145 1.00 48.88 129 GLU A O 1
ATOM 969 N N . GLN A 1 130 ? -6.025 14.242 34.357 1.00 49.78 130 GLN A N 1
ATOM 970 C CA . GLN A 1 130 ? -6.132 14.110 35.815 1.00 49.78 130 GLN A CA 1
ATOM 971 C C . GLN A 1 130 ? -5.065 15.007 36.438 1.00 49.78 130 GLN A C 1
ATOM 973 O O . GLN A 1 130 ? -4.017 14.553 36.893 1.00 49.78 130 GLN A O 1
ATOM 978 N N . GLY A 1 131 ? -5.325 16.316 36.384 1.00 47.06 131 GLY A N 1
ATOM 979 C CA . GLY A 1 131 ? -4.712 17.248 37.322 1.00 47.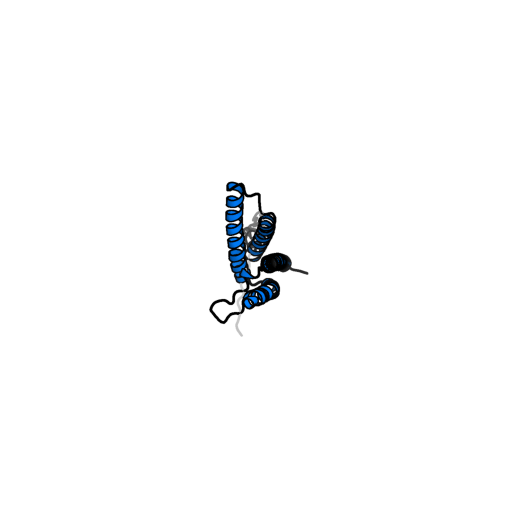06 131 GLY A CA 1
ATOM 980 C C . GLY A 1 131 ? -5.123 16.850 38.746 1.00 47.06 131 GLY A C 1
ATOM 981 O O . GLY A 1 131 ? -6.230 16.337 38.927 1.00 47.06 131 GLY A O 1
ATOM 982 N N . PRO A 1 132 ? -4.237 17.005 39.741 1.00 55.38 132 PRO A N 1
ATOM 983 C CA . PRO A 1 132 ? -4.498 16.559 41.101 1.00 55.38 132 PRO A CA 1
ATOM 984 C C . PRO A 1 132 ? -5.763 17.228 41.646 1.00 55.38 132 PRO A C 1
ATOM 986 O O . PRO A 1 132 ? -5.857 18.452 41.707 1.00 55.38 132 PRO A O 1
ATOM 989 N N . SER A 1 133 ? -6.726 16.403 42.049 1.00 62.66 133 SER A N 1
ATOM 990 C CA . SER A 1 133 ? -7.810 16.773 42.950 1.00 62.66 133 SER A CA 1
ATOM 991 C C . SER A 1 133 ? -7.198 17.209 44.284 1.00 62.66 133 SER A C 1
ATOM 993 O O . SER A 1 133 ? -6.896 16.373 45.133 1.00 62.66 133 SER A O 1
ATOM 995 N N . GLY A 1 134 ? -6.942 18.507 44.419 1.00 55.00 134 GLY A N 1
ATOM 996 C CA . GLY A 1 134 ? -6.538 19.177 45.654 1.00 55.00 134 GLY A CA 1
ATOM 997 C C . GLY A 1 134 ? -7.607 20.186 46.043 1.00 55.00 134 GLY A C 1
ATOM 998 O O . GLY A 1 134 ? -7.365 21.388 46.050 1.00 55.00 134 GLY A O 1
ATOM 999 N N . GLU A 1 135 ? -8.816 19.682 46.266 1.00 56.09 135 GLU A N 1
ATOM 1000 C CA . GLU A 1 135 ? -9.929 20.407 46.866 1.00 56.09 135 GLU A CA 1
ATOM 1001 C C . GLU A 1 135 ? -9.747 20.356 48.391 1.00 56.09 135 GLU A C 1
ATOM 1003 O O . GLU A 1 135 ? -10.474 19.663 49.087 1.00 56.09 135 GLU A O 1
ATOM 1008 N N . ASP A 1 136 ? -8.734 21.057 48.908 1.00 54.72 136 ASP A N 1
ATOM 1009 C CA . ASP A 1 136 ? -8.598 21.332 50.346 1.00 54.72 136 ASP A CA 1
ATOM 1010 C C . ASP A 1 136 ? -9.159 22.732 50.626 1.00 54.72 136 ASP A C 1
ATOM 1012 O O . ASP A 1 136 ? -8.460 23.668 51.008 1.00 54.72 136 ASP A O 1
ATOM 1016 N N . GLY A 1 137 ? -10.459 22.878 50.374 1.00 54.16 137 GLY A N 1
ATOM 1017 C CA . GLY A 1 137 ? -11.272 23.973 50.888 1.00 54.16 137 GLY A CA 1
ATOM 1018 C C . GLY A 1 137 ? -11.823 23.591 52.256 1.00 54.16 137 GLY A C 1
ATOM 1019 O O . GLY A 1 137 ? -13.004 23.285 52.373 1.00 54.16 137 GLY A O 1
ATOM 1020 N N . ASN A 1 138 ? -10.970 23.569 53.279 1.00 55.72 138 ASN A N 1
ATOM 1021 C CA . ASN A 1 138 ? -11.407 23.498 54.671 1.00 55.72 138 ASN A CA 1
ATOM 1022 C C . ASN A 1 138 ? -11.025 24.822 55.339 1.00 55.72 138 ASN A C 1
ATOM 1024 O O . ASN A 1 138 ? -9.932 24.953 55.882 1.00 55.72 138 ASN A O 1
ATOM 1028 N N . ASP A 1 139 ? -11.910 25.811 55.218 1.00 56.91 139 ASP A N 1
ATOM 1029 C CA . ASP A 1 139 ? -11.911 27.034 56.024 1.00 56.91 139 ASP A CA 1
ATOM 1030 C C . ASP A 1 139 ? -12.432 26.689 57.432 1.00 56.91 139 ASP A C 1
ATOM 1032 O O . ASP A 1 139 ? -13.614 26.360 57.565 1.00 56.91 139 ASP A O 1
ATOM 1036 N N . PRO A 1 140 ? -11.636 26.794 58.514 1.00 55.00 140 PRO A N 1
ATOM 1037 C CA . PRO A 1 140 ? -12.155 26.828 59.867 1.00 55.00 140 PRO A CA 1
ATOM 1038 C C . PRO A 1 140 ? -12.096 28.279 60.344 1.00 55.00 140 PRO A C 1
ATOM 1040 O O . PRO A 1 140 ? -11.188 28.686 61.070 1.00 55.00 140 PRO A O 1
ATOM 1043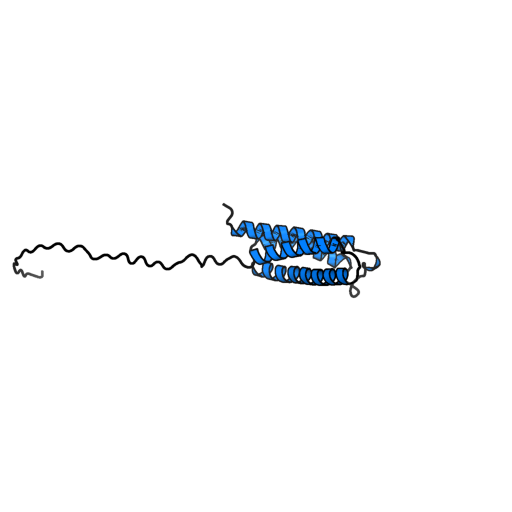 N N . ALA A 1 141 ? -13.056 29.079 59.896 1.00 56.56 141 ALA A N 1
ATOM 1044 C CA . ALA A 1 141 ? -13.261 30.427 60.400 1.00 56.56 141 ALA A CA 1
ATOM 1045 C C . ALA A 1 141 ? -14.754 30.672 60.619 1.00 56.56 141 ALA A C 1
ATOM 1047 O O . ALA A 1 141 ? -15.378 31.448 59.908 1.00 56.56 141 ALA A O 1
ATOM 1048 N N . ASP A 1 142 ? -15.317 30.022 61.636 1.00 52.78 142 ASP A N 1
ATOM 1049 C CA . ASP A 1 142 ? -16.408 30.644 62.379 1.00 52.78 142 ASP A CA 1
ATOM 1050 C C . ASP A 1 142 ? -16.290 30.288 63.860 1.00 52.78 142 ASP A C 1
ATOM 1052 O O . ASP A 1 142 ? -16.614 29.190 64.312 1.00 52.78 142 ASP A O 1
ATOM 1056 N N . GLY A 1 143 ? -15.713 31.229 64.601 1.00 55.25 143 GLY A N 1
ATOM 1057 C CA . GLY A 1 143 ? -15.808 31.273 66.043 1.00 55.25 143 GLY A CA 1
ATOM 1058 C C . GLY A 1 143 ? -16.978 32.168 66.415 1.00 55.25 143 GLY A C 1
ATOM 1059 O O . GLY A 1 143 ? -16.908 33.378 66.218 1.00 55.25 143 GLY A O 1
ATOM 1060 N N . THR A 1 144 ? -17.996 31.598 67.052 1.00 58.34 144 THR A N 1
ATOM 1061 C CA . THR A 1 144 ? -18.901 32.360 67.913 1.00 58.34 144 THR A CA 1
ATOM 1062 C C . THR A 1 144 ? -19.110 31.637 69.240 1.00 58.34 144 THR A C 1
ATOM 1064 O O . THR A 1 144 ? -19.243 30.420 69.324 1.00 58.34 144 THR A O 1
ATOM 1067 N N . ASN A 1 145 ? -19.013 32.443 70.295 1.00 52.53 145 ASN A N 1
ATOM 1068 C CA . ASN A 1 145 ? -18.932 32.078 71.701 1.00 52.53 145 ASN A CA 1
ATOM 1069 C C . ASN A 1 145 ? -20.323 31.930 72.339 1.00 52.53 145 ASN A C 1
ATOM 1071 O O . ASN A 1 145 ? -21.228 32.694 72.013 1.00 52.53 145 ASN A O 1
ATOM 1075 N N . GLY A 1 146 ? -20.423 31.067 73.350 1.00 47.88 146 GLY A N 1
ATOM 1076 C CA . GLY A 1 146 ? -21.492 31.039 74.363 1.00 47.88 146 GLY A CA 1
ATOM 1077 C C . GLY A 1 146 ? -21.393 29.720 75.131 1.00 47.88 146 GLY A C 1
ATOM 1078 O O . GLY A 1 146 ? -21.737 28.681 74.588 1.00 47.88 146 GLY A O 1
ATOM 1079 N N . PHE A 1 147 ? -20.649 29.616 76.235 1.00 55.72 147 PHE A N 1
ATOM 1080 C CA . PHE A 1 147 ? -20.972 30.098 77.588 1.00 55.72 147 PHE A CA 1
ATOM 1081 C C . PHE A 1 147 ? -22.400 29.755 78.035 1.00 55.72 147 PHE A C 1
ATOM 1083 O O . PHE A 1 147 ? -23.317 30.486 77.692 1.00 55.72 147 PHE A O 1
ATOM 1090 N N . GLU A 1 148 ? -22.511 28.647 78.780 1.00 57.19 148 GLU A N 1
ATOM 1091 C CA . GLU A 1 148 ? -23.378 28.322 79.940 1.00 57.19 148 GLU A CA 1
ATOM 1092 C C . GLU A 1 148 ? -23.136 26.808 80.194 1.00 57.19 148 GLU A C 1
ATOM 1094 O O . GLU A 1 148 ? -23.292 25.996 79.288 1.00 57.19 148 GLU A O 1
ATOM 1099 N N . ASP A 1 149 ? -22.423 26.368 81.241 1.00 51.66 149 ASP A N 1
ATOM 1100 C CA . ASP A 1 149 ? -22.859 26.252 82.652 1.00 51.66 149 ASP A CA 1
ATOM 1101 C C . ASP A 1 149 ? -24.215 25.508 82.751 1.00 51.66 149 ASP A C 1
ATOM 1103 O O . ASP A 1 149 ? -25.134 25.817 82.011 1.00 51.66 149 ASP A O 1
ATOM 1107 N N . SER A 1 150 ? -24.470 24.475 83.551 1.00 50.22 150 SER A N 1
ATOM 1108 C CA . SER A 1 150 ? -23.910 23.982 84.810 1.00 50.22 150 SER A CA 1
ATOM 1109 C C . SER A 1 150 ? -24.340 22.500 84.954 1.00 50.22 150 SER A C 1
ATOM 1111 O O . SER A 1 150 ? -25.271 22.043 84.290 1.00 50.22 150 SER A O 1
ATOM 1113 N N . GLY A 1 151 ? -23.656 21.715 85.793 1.00 48.34 151 GLY A N 1
ATOM 1114 C CA . GLY A 1 151 ? -23.863 20.262 85.902 1.00 48.34 151 GLY A CA 1
ATOM 1115 C C . GLY A 1 151 ? -25.124 19.777 86.636 1.00 48.34 151 GLY A C 1
ATOM 1116 O O . GLY A 1 151 ? -25.811 20.547 87.292 1.00 48.34 151 GLY A O 1
ATOM 1117 N N . ASN A 1 152 ? -25.367 18.462 86.563 1.00 50.78 152 ASN A N 1
ATOM 1118 C CA . ASN A 1 152 ? -25.945 17.599 87.615 1.00 50.78 152 ASN A CA 1
ATOM 1119 C C . ASN A 1 152 ? -25.903 16.141 87.094 1.00 50.78 152 ASN A C 1
ATOM 1121 O O . ASN A 1 152 ? -26.370 15.881 85.993 1.00 50.78 152 ASN A O 1
ATOM 1125 N N . ALA A 1 153 ? -25.105 15.241 87.671 1.00 53.03 153 ALA A N 1
ATOM 1126 C CA . ALA A 1 153 ? -25.401 14.363 88.813 1.00 53.03 153 ALA A CA 1
ATOM 1127 C C . ALA A 1 153 ? -26.094 13.032 88.443 1.00 53.03 153 ALA A C 1
ATOM 1129 O O . ALA A 1 153 ? -27.171 13.013 87.868 1.00 53.03 153 ALA A O 1
ATOM 1130 N N . SER A 1 154 ? -25.400 11.951 88.826 1.00 54.44 154 SER A N 1
ATOM 1131 C CA . SER A 1 154 ? -25.858 10.656 89.358 1.00 54.44 154 SER A CA 1
ATOM 1132 C C . SER A 1 154 ? -27.216 10.058 88.968 1.00 54.44 154 SER A C 1
ATOM 1134 O O . SER A 1 154 ? -28.245 10.585 89.355 1.00 54.44 154 SER A O 1
ATOM 1136 N N . GLU A 1 155 ? -27.171 8.834 88.426 1.00 57.72 155 GLU A N 1
ATOM 1137 C CA . GLU A 1 155 ? -27.933 7.624 88.839 1.00 57.72 155 GLU A CA 1
ATOM 1138 C C . GLU A 1 155 ? -27.431 6.473 87.932 1.00 57.72 155 GLU A C 1
ATOM 1140 O O . GLU A 1 155 ? -27.440 6.611 86.715 1.00 57.72 155 GLU A O 1
ATOM 1145 N N . SER A 1 156 ? -26.722 5.424 88.373 1.00 55.09 156 SER A N 1
ATOM 1146 C CA . SER A 1 156 ? -27.077 4.331 89.298 1.00 55.09 156 SER A CA 1
ATOM 1147 C C . SER A 1 156 ? -28.459 3.734 89.038 1.00 55.09 156 SER A C 1
ATOM 1149 O O . SER A 1 156 ? -29.434 4.288 89.521 1.00 55.09 156 SER A O 1
ATOM 1151 N N . ASN A 1 157 ? -28.537 2.602 88.323 1.00 55.53 157 ASN A N 1
ATOM 1152 C CA . ASN A 1 157 ? -29.043 1.328 88.871 1.00 55.53 157 ASN A CA 1
ATOM 1153 C C . ASN A 1 157 ? -29.271 0.238 87.803 1.00 55.53 157 ASN A C 1
ATOM 1155 O O . ASN A 1 157 ? -29.885 0.484 86.770 1.00 55.53 157 ASN A O 1
ATOM 1159 N N . ASP A 1 158 ? -28.760 -0.954 88.147 1.00 57.88 158 ASP A N 1
ATOM 1160 C CA . ASP A 1 158 ? -29.362 -2.299 88.069 1.00 57.88 158 ASP A CA 1
ATOM 1161 C C . ASP A 1 158 ? -29.869 -2.800 86.703 1.00 57.88 158 ASP A C 1
ATOM 1163 O O . ASP A 1 158 ? -30.791 -2.259 86.107 1.00 57.88 158 ASP A O 1
ATOM 1167 N N . ILE A 1 159 ? -29.253 -3.812 86.075 1.00 51.59 159 ILE A N 1
ATOM 1168 C CA . ILE A 1 159 ? -29.186 -5.238 86.468 1.00 51.59 159 ILE A CA 1
ATOM 1169 C C . ILE A 1 159 ? -30.538 -5.783 86.947 1.00 51.59 159 ILE A C 1
ATOM 1171 O O . ILE A 1 159 ? -30.854 -5.757 88.134 1.00 51.59 159 ILE A O 1
ATOM 1175 N N . ALA A 1 160 ? -31.271 -6.379 86.008 1.00 62.12 160 ALA A N 1
ATOM 1176 C CA . ALA A 1 160 ? -32.148 -7.520 86.240 1.00 62.12 160 ALA A CA 1
ATOM 1177 C C . ALA A 1 160 ? -32.055 -8.459 85.031 1.00 62.12 160 ALA A C 1
ATOM 1179 O O . ALA A 1 160 ? -32.048 -7.938 83.891 1.00 62.12 160 ALA A O 1
#

Secondary structure (DSSP, 8-state):
---HHHHHHHHHHHHHHHHHHHHHHHHHHT--GGG---BTTTB-TTHHHHHHHHHHHHHHHHHHTT-HHHHHHHHHHHHHHHHHHHHHHHHHHHTT----HHHHHHHHHHHHHHHHHHHHHSPPPS-SS-------------------------------